Protein AF-A0A3C0JM36-F1 (afdb_monomer_lite)

Sequence (38 aa):
MKSLLEAGVHFGHQTRRWNPQMKRYIFTQRNGIHIIDL

Foldseek 3Di:
DVVCVVVVVQWAAFPVPDDPVCVVQFPDDDPRTTGGDD

Structure (mmCIF, N/CA/C/O backbone):
data_AF-A0A3C0JM36-F1
#
_entry.id   AF-A0A3C0JM36-F1
#
loop_
_atom_site.group_PDB
_atom_site.id
_atom_site.type_symbol
_atom_site.label_atom_id
_atom_site.label_alt_id
_atom_site.label_comp_id
_atom_site.label_asym_id
_atom_site.label_entity_id
_atom_site.label_seq_id
_atom_site.pdbx_PDB_ins_code
_atom_site.Cartn_x
_atom_site.Cartn_y
_atom_site.Cartn_z
_atom_site.occupancy
_atom_site.B_iso_or_equiv
_atom_site.auth_seq_id
_atom_site.auth_comp_id
_atom_site.auth_asym_id
_atom_site.auth_atom_id
_atom_site.pdbx_PDB_model_num
ATOM 1 N N . MET A 1 1 ? -2.918 14.425 -2.989 1.00 60.44 1 MET A N 1
ATOM 2 C CA . MET A 1 1 ? -3.078 12.960 -3.153 1.00 60.44 1 MET A CA 1
ATOM 3 C C . MET A 1 1 ? -2.376 12.388 -4.388 1.00 60.44 1 MET A C 1
ATOM 5 O O . MET A 1 1 ? -1.729 11.365 -4.231 1.00 60.44 1 MET A O 1
ATOM 9 N N . LYS A 1 2 ? -2.399 13.029 -5.574 1.00 66.19 2 LYS A N 1
ATOM 10 C CA . LYS A 1 2 ? -1.680 12.531 -6.776 1.00 66.19 2 LYS A CA 1
ATOM 11 C C . LYS A 1 2 ? -0.182 12.247 -6.566 1.00 66.19 2 LYS A C 1
ATOM 13 O O . LYS A 1 2 ? 0.294 11.198 -6.975 1.00 66.19 2 LYS A O 1
ATOM 18 N N . SER A 1 3 ? 0.526 13.125 -5.857 1.00 70.81 3 SER A N 1
ATOM 19 C CA . SER A 1 3 ? 1.9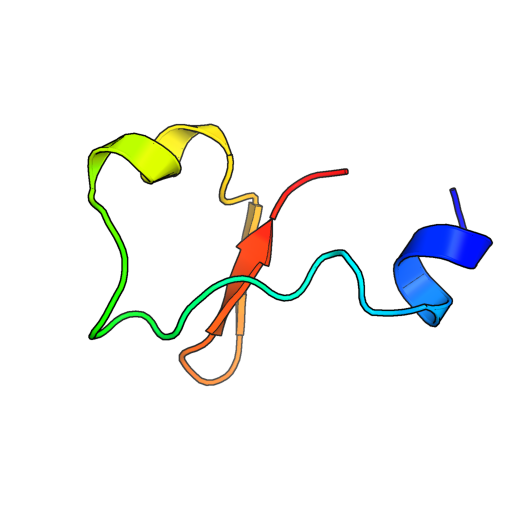81 13.022 -5.666 1.00 70.81 3 SER A CA 1
ATOM 20 C C . SER A 1 3 ? 2.421 11.785 -4.873 1.00 70.81 3 SER A C 1
ATOM 22 O O . SER A 1 3 ? 3.481 11.233 -5.136 1.00 70.81 3 SER A O 1
ATOM 24 N N . LEU A 1 4 ? 1.606 11.325 -3.916 1.00 70.38 4 LEU A N 1
ATOM 25 C CA . LEU A 1 4 ? 1.908 10.137 -3.104 1.00 70.38 4 LEU A CA 1
ATOM 26 C C . LEU A 1 4 ? 1.634 8.841 -3.882 1.00 70.38 4 LEU A C 1
ATOM 28 O O . LEU A 1 4 ? 2.361 7.857 -3.753 1.00 70.38 4 LEU A O 1
ATOM 32 N N . LEU A 1 5 ? 0.617 8.854 -4.746 1.00 69.62 5 LEU A N 1
ATOM 33 C CA . LEU A 1 5 ? 0.360 7.744 -5.659 1.00 69.62 5 LEU A CA 1
ATOM 34 C C . LEU A 1 5 ? 1.492 7.605 -6.687 1.00 69.62 5 LEU A C 1
ATOM 36 O O . LEU A 1 5 ? 1.974 6.497 -6.898 1.00 69.62 5 LEU A O 1
ATOM 40 N N . GLU A 1 6 ? 1.980 8.711 -7.253 1.00 72.19 6 GLU A N 1
ATOM 41 C CA . GLU A 1 6 ? 3.117 8.709 -8.189 1.00 72.19 6 GLU A CA 1
ATOM 42 C C . GLU A 1 6 ? 4.446 8.332 -7.516 1.00 72.19 6 GLU A C 1
ATOM 44 O O . GLU A 1 6 ? 5.263 7.642 -8.119 1.00 72.19 6 GLU A O 1
ATOM 49 N N . ALA A 1 7 ? 4.639 8.704 -6.247 1.00 79.12 7 ALA A N 1
ATOM 50 C CA . ALA A 1 7 ? 5.821 8.333 -5.466 1.00 79.12 7 ALA A CA 1
ATOM 51 C C . ALA A 1 7 ? 5.861 6.847 -5.050 1.00 79.12 7 ALA A C 1
ATOM 53 O O . ALA A 1 7 ? 6.864 6.396 -4.500 1.00 79.12 7 ALA A O 1
ATOM 54 N N . GLY A 1 8 ? 4.787 6.079 -5.275 1.00 79.44 8 GLY A N 1
ATOM 55 C CA . GLY A 1 8 ? 4.751 4.644 -4.976 1.00 79.44 8 GLY A CA 1
ATOM 56 C C . GLY A 1 8 ? 4.655 4.291 -3.485 1.00 79.44 8 GLY A C 1
ATOM 57 O O . GLY A 1 8 ? 4.871 3.140 -3.117 1.00 79.44 8 GLY A O 1
ATOM 58 N N . VAL A 1 9 ? 4.288 5.230 -2.607 1.00 82.88 9 VAL A N 1
ATOM 59 C CA . VAL A 1 9 ? 4.179 4.965 -1.153 1.00 82.88 9 VAL A CA 1
ATOM 60 C C . VAL A 1 9 ? 3.007 4.053 -0.761 1.00 82.88 9 VAL A C 1
ATOM 62 O O . VAL A 1 9 ? 2.930 3.605 0.377 1.00 82.88 9 VAL A O 1
ATOM 65 N N . HIS A 1 10 ? 2.118 3.729 -1.701 1.00 83.50 10 HIS A N 1
ATOM 66 C CA . HIS A 1 10 ? 1.005 2.800 -1.491 1.00 83.50 10 HIS A CA 1
ATOM 67 C C . HIS A 1 10 ? 1.398 1.323 -1.667 1.00 83.50 10 HIS A C 1
ATOM 69 O O . HIS A 1 10 ? 0.571 0.444 -1.428 1.00 83.50 10 HIS A O 1
ATOM 75 N N . PHE A 1 11 ? 2.625 1.006 -2.097 1.00 85.12 11 PHE A N 1
ATOM 76 C CA . PHE A 1 11 ? 3.071 -0.384 -2.205 1.00 85.12 11 PHE A CA 1
ATOM 77 C C . PHE A 1 11 ? 3.443 -0.944 -0.829 1.00 85.12 11 PHE A C 1
ATOM 79 O O . PHE A 1 11 ? 4.377 -0.494 -0.173 1.00 85.12 11 PHE A O 1
ATOM 86 N N . GLY A 1 12 ? 2.699 -1.955 -0.398 1.00 85.38 12 GLY A N 1
ATOM 87 C CA . GLY A 1 12 ? 2.944 -2.719 0.815 1.00 85.38 12 GLY A CA 1
ATOM 88 C C . GLY A 1 12 ? 3.775 -3.978 0.569 1.00 85.38 12 GLY A C 1
ATOM 89 O O . GLY A 1 12 ? 4.556 -4.092 -0.374 1.00 85.38 12 GLY A O 1
ATOM 90 N N . HIS A 1 13 ? 3.599 -4.961 1.449 1.00 88.88 13 HIS A N 1
ATOM 91 C CA . HIS A 1 13 ? 4.331 -6.225 1.393 1.00 88.88 13 HIS A CA 1
ATOM 92 C C . HIS A 1 13 ? 3.688 -7.228 0.428 1.00 88.88 13 HIS A C 1
ATOM 94 O O . HIS A 1 13 ? 2.508 -7.134 0.084 1.00 88.88 13 HIS A O 1
ATOM 100 N N . GLN A 1 14 ? 4.463 -8.241 0.036 1.00 89.12 14 GLN A N 1
ATOM 101 C CA . GLN A 1 14 ? 3.925 -9.400 -0.674 1.00 89.12 14 GLN A CA 1
ATOM 102 C C . GLN A 1 14 ? 2.908 -10.154 0.193 1.00 89.12 14 GLN A C 1
ATOM 104 O O . GLN A 1 14 ? 3.120 -10.316 1.396 1.00 89.12 14 GLN A O 1
ATOM 109 N N . THR A 1 15 ? 1.881 -10.737 -0.425 1.00 84.00 15 THR A N 1
ATOM 110 C CA . THR A 1 15 ? 0.858 -11.563 0.246 1.00 84.00 15 THR A CA 1
ATOM 111 C C . THR A 1 15 ? 1.395 -12.760 1.008 1.00 84.00 15 THR A C 1
ATOM 113 O O . THR A 1 15 ? 0.710 -13.294 1.872 1.00 84.00 15 THR A O 1
ATOM 116 N N . ARG A 1 16 ? 2.612 -13.219 0.707 1.00 87.94 16 ARG A N 1
ATOM 117 C CA . ARG A 1 16 ? 3.244 -14.321 1.444 1.00 87.94 16 ARG A CA 1
ATOM 118 C C . ARG A 1 16 ? 3.983 -13.861 2.704 1.00 87.94 16 ARG A C 1
ATOM 120 O O . ARG A 1 16 ? 4.312 -14.685 3.547 1.00 87.94 16 ARG A O 1
ATOM 127 N N . ARG A 1 17 ? 4.301 -12.569 2.813 1.00 85.56 17 ARG A N 1
ATOM 128 C CA . ARG A 1 17 ? 5.150 -11.988 3.868 1.00 85.56 17 ARG A CA 1
ATOM 129 C C . ARG A 1 17 ? 4.489 -10.775 4.526 1.00 85.56 17 ARG A C 1
ATOM 131 O O . ARG A 1 17 ? 5.166 -9.808 4.857 1.00 85.56 17 ARG A O 1
ATOM 138 N N . TRP A 1 18 ? 3.169 -10.810 4.682 1.00 89.69 18 TRP A N 1
ATOM 139 C CA . TRP A 1 18 ? 2.421 -9.738 5.333 1.00 89.69 18 TRP A CA 1
ATOM 140 C C . TRP A 1 18 ? 1.975 -10.145 6.737 1.00 89.69 18 TRP A C 1
ATOM 142 O O . TRP A 1 18 ? 1.766 -11.324 7.024 1.00 89.69 18 TRP A O 1
ATOM 152 N N . ASN A 1 19 ? 1.829 -9.153 7.614 1.00 87.88 19 ASN A N 1
ATOM 153 C CA . ASN A 1 19 ? 1.266 -9.349 8.943 1.00 87.88 19 ASN A CA 1
ATOM 154 C C . ASN A 1 19 ? -0.273 -9.269 8.858 1.00 87.88 19 ASN A C 1
ATOM 156 O O . ASN A 1 19 ? -0.775 -8.214 8.465 1.00 87.88 19 ASN A O 1
ATOM 160 N N . PRO A 1 20 ? -1.030 -10.301 9.283 1.00 89.25 20 PRO A N 1
ATOM 161 C CA . PRO A 1 20 ? -2.497 -10.291 9.287 1.00 89.25 20 PRO A CA 1
ATOM 162 C C . PRO A 1 20 ? -3.139 -9.083 9.989 1.00 89.25 20 PRO A C 1
ATOM 164 O O . PRO A 1 20 ? -4.231 -8.658 9.614 1.00 89.25 20 PRO A O 1
ATOM 167 N N . GLN A 1 21 ? -2.462 -8.480 10.972 1.00 90.69 21 GLN A N 1
ATOM 168 C CA . GLN A 1 21 ? -2.929 -7.270 11.664 1.00 90.69 21 GLN A CA 1
ATOM 169 C C . GLN A 1 21 ? -3.008 -6.039 10.743 1.00 90.69 21 GLN A C 1
ATOM 171 O O . GLN A 1 21 ? -3.736 -5.092 11.034 1.00 90.69 21 GLN A O 1
ATOM 176 N N . MET A 1 22 ? -2.312 -6.060 9.602 1.00 88.56 22 MET A N 1
ATOM 177 C CA . MET A 1 22 ? -2.334 -4.986 8.608 1.00 88.56 22 MET A CA 1
ATOM 178 C C . MET A 1 22 ? -3.607 -4.981 7.754 1.00 88.56 22 MET A C 1
ATOM 180 O O . MET A 1 22 ? -3.791 -4.056 6.971 1.00 88.56 22 MET A O 1
ATOM 184 N N . LYS A 1 23 ? -4.506 -5.969 7.895 1.00 87.75 23 LYS A N 1
ATOM 185 C CA . LYS A 1 23 ? -5.664 -6.168 6.998 1.00 87.75 23 LYS A CA 1
ATOM 186 C C . LYS A 1 23 ? -6.540 -4.925 6.857 1.00 87.75 23 LYS A C 1
ATOM 188 O O . LYS A 1 23 ? -7.048 -4.663 5.778 1.00 87.75 23 LYS A O 1
ATOM 193 N N . ARG A 1 24 ? -6.677 -4.152 7.936 1.00 89.12 24 ARG A N 1
ATOM 194 C CA . ARG A 1 24 ? -7.468 -2.913 7.982 1.00 89.12 24 ARG A CA 1
ATOM 195 C C . ARG A 1 24 ? -6.879 -1.740 7.190 1.00 89.12 24 ARG A C 1
ATOM 197 O O . ARG A 1 24 ? -7.589 -0.775 6.964 1.00 89.12 24 ARG A O 1
ATOM 204 N N . TYR A 1 25 ? -5.606 -1.814 6.808 1.00 86.75 25 TYR A N 1
ATOM 205 C CA . TYR A 1 25 ? -4.908 -0.779 6.036 1.00 86.75 25 TYR A CA 1
ATOM 206 C C . TYR A 1 25 ? -4.719 -1.172 4.567 1.00 86.75 25 TYR A C 1
ATOM 208 O O . TYR A 1 25 ? -4.195 -0.394 3.779 1.00 86.75 25 TYR A O 1
ATOM 216 N N . ILE A 1 26 ? -5.095 -2.396 4.195 1.00 88.94 26 ILE A N 1
ATOM 217 C CA . ILE A 1 26 ? -4.920 -2.911 2.840 1.00 88.94 26 ILE A CA 1
ATOM 218 C C . ILE A 1 26 ? -6.155 -2.539 2.034 1.00 88.94 26 ILE A C 1
ATOM 220 O O . ILE A 1 26 ? -7.243 -3.044 2.295 1.00 88.94 26 ILE A O 1
ATOM 224 N N . PHE A 1 27 ? -5.957 -1.695 1.028 1.00 89.75 27 PHE A N 1
ATOM 225 C CA . PHE A 1 27 ? -6.984 -1.325 0.069 1.00 89.75 27 PHE A CA 1
ATOM 226 C C . PHE A 1 27 ? -7.267 -2.476 -0.902 1.00 89.75 27 PHE A C 1
ATOM 228 O O . PHE A 1 27 ? -8.406 -2.897 -1.087 1.00 89.75 27 PHE A O 1
ATOM 235 N N . THR A 1 28 ? -6.221 -3.025 -1.526 1.00 89.38 28 THR A N 1
ATOM 236 C CA . THR A 1 28 ? -6.361 -4.142 -2.471 1.00 89.38 28 THR A CA 1
ATOM 237 C C . THR A 1 28 ? -5.061 -4.934 -2.614 1.00 89.38 28 THR A C 1
ATOM 239 O O . THR A 1 28 ? -4.063 -4.653 -1.955 1.00 89.38 28 THR A O 1
ATOM 242 N N . GLN A 1 29 ? -5.052 -5.951 -3.469 1.00 90.50 29 GLN A N 1
ATOM 243 C CA . GLN A 1 29 ? -3.860 -6.700 -3.844 1.00 90.50 29 GLN A CA 1
ATOM 244 C C . GLN A 1 29 ? -3.725 -6.708 -5.366 1.00 90.50 29 GLN A C 1
ATOM 24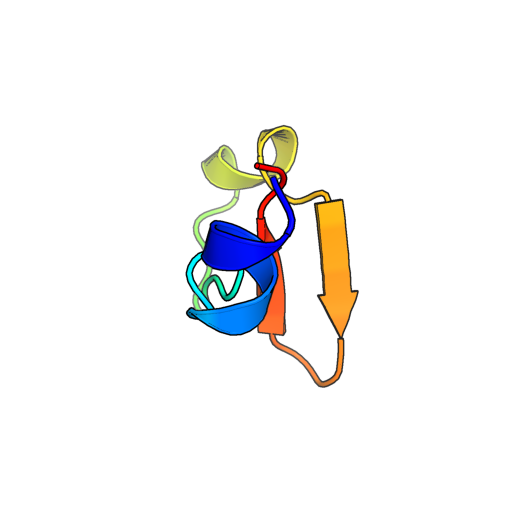6 O O . GLN A 1 29 ? -4.669 -7.042 -6.078 1.00 90.50 29 GLN A O 1
ATOM 251 N N . ARG A 1 30 ? -2.524 -6.418 -5.871 1.00 88.81 30 ARG A N 1
ATOM 252 C CA . ARG A 1 30 ? -2.204 -6.502 -7.301 1.00 88.81 30 ARG A CA 1
ATOM 253 C C . ARG A 1 30 ? -0.880 -7.227 -7.494 1.00 88.81 30 ARG A C 1
ATOM 255 O O . ARG A 1 30 ? 0.098 -6.905 -6.832 1.00 88.81 30 ARG A O 1
ATOM 262 N N . ASN A 1 31 ? -0.852 -8.228 -8.376 1.00 87.69 31 ASN A N 1
ATOM 263 C CA . ASN A 1 31 ? 0.346 -9.027 -8.680 1.00 87.69 31 ASN A CA 1
ATOM 264 C C . ASN A 1 31 ? 1.061 -9.596 -7.435 1.00 87.69 31 ASN A C 1
ATOM 266 O O . ASN A 1 31 ? 2.284 -9.684 -7.393 1.00 87.69 31 ASN A O 1
ATOM 270 N N . GLY A 1 32 ? 0.302 -9.961 -6.396 1.00 87.88 32 GLY A N 1
ATOM 271 C CA . GLY A 1 32 ? 0.878 -10.505 -5.161 1.00 87.88 32 GLY A CA 1
ATOM 272 C C . GLY A 1 32 ? 1.403 -9.466 -4.167 1.00 87.88 32 GLY A C 1
ATOM 273 O O . GLY A 1 32 ? 1.932 -9.866 -3.138 1.00 87.88 32 GLY A O 1
ATOM 274 N N . ILE A 1 33 ? 1.245 -8.165 -4.427 1.00 90.50 33 ILE A N 1
ATOM 275 C CA . ILE A 1 33 ? 1.626 -7.075 -3.519 1.00 90.50 33 ILE A CA 1
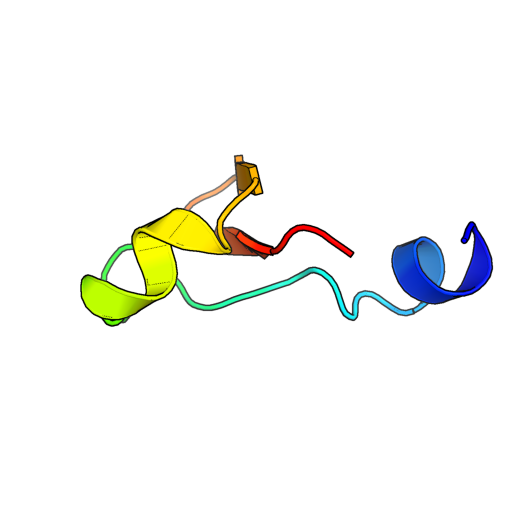ATOM 276 C C . ILE A 1 33 ? 0.363 -6.429 -2.951 1.00 90.50 33 ILE A C 1
ATOM 278 O O . ILE A 1 33 ? -0.584 -6.148 -3.690 1.00 90.50 33 ILE A O 1
ATOM 282 N N . HIS A 1 34 ? 0.343 -6.200 -1.640 1.00 91.50 34 HIS A N 1
ATOM 283 C CA . HIS A 1 34 ? -0.710 -5.425 -0.997 1.00 91.50 34 HIS A CA 1
ATOM 28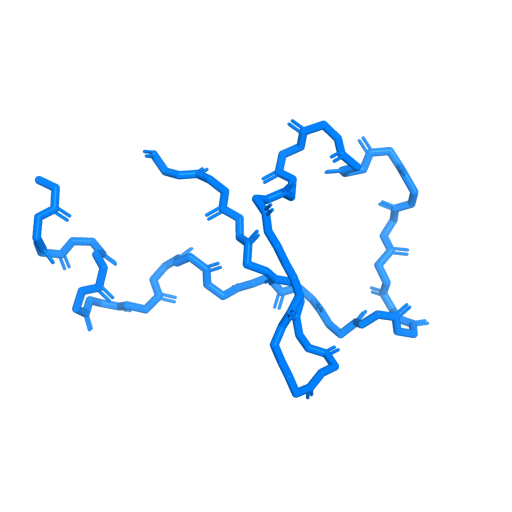4 C C . HIS A 1 34 ? -0.556 -3.946 -1.315 1.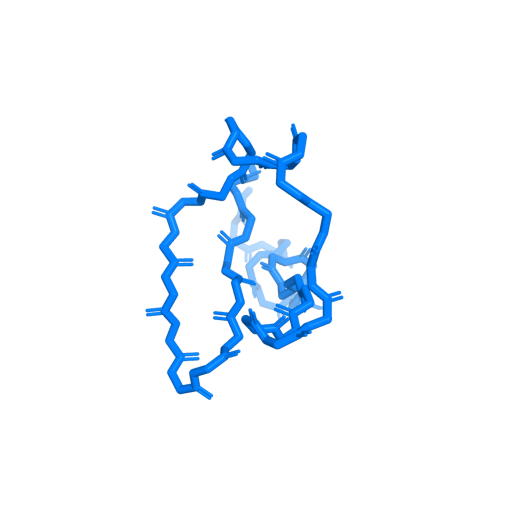00 91.50 34 HIS A C 1
ATOM 286 O O . HIS A 1 34 ? 0.527 -3.392 -1.184 1.00 91.50 34 HIS A O 1
ATOM 292 N N . ILE A 1 35 ? -1.650 -3.312 -1.702 1.00 90.06 35 ILE A N 1
ATOM 293 C CA . ILE A 1 35 ? -1.753 -1.871 -1.865 1.00 90.06 35 ILE A CA 1
ATOM 294 C C . ILE A 1 35 ? -2.385 -1.325 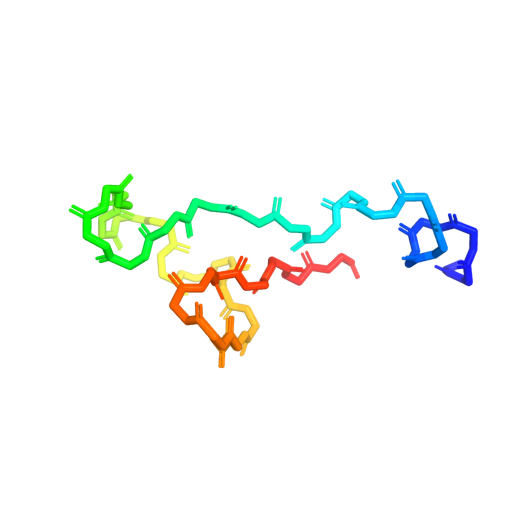-0.590 1.00 90.06 35 ILE A C 1
ATOM 296 O O . ILE A 1 35 ? -3.449 -1.794 -0.182 1.00 90.06 35 ILE A O 1
ATOM 300 N N . ILE A 1 36 ? -1.702 -0.385 0.051 1.00 88.94 36 ILE A N 1
ATOM 301 C CA . ILE A 1 36 ? -2.119 0.259 1.296 1.00 88.94 36 ILE A CA 1
ATOM 302 C C . ILE A 1 36 ? -2.937 1.502 0.944 1.00 88.94 36 ILE A C 1
ATOM 304 O O . ILE A 1 36 ? -2.592 2.219 0.004 1.00 88.94 36 ILE A O 1
ATOM 308 N N . ASP A 1 37 ? -4.028 1.715 1.675 1.00 78.75 37 ASP A N 1
ATOM 309 C CA . ASP A 1 37 ? -4.869 2.905 1.528 1.00 78.75 37 ASP A CA 1
ATOM 310 C C . ASP A 1 37 ? -4.140 4.147 2.078 1.00 78.75 37 ASP A C 1
ATOM 312 O O . ASP A 1 37 ? -3.528 4.069 3.149 1.00 78.75 37 ASP A O 1
ATOM 316 N N . LEU A 1 38 ? -4.162 5.258 1.333 1.00 73.75 38 LEU A N 1
ATOM 317 C CA . LEU A 1 38 ? -3.472 6.522 1.649 1.00 73.75 38 LEU A CA 1
ATOM 318 C C . LEU A 1 38 ? -4.460 7.647 1.949 1.00 73.75 38 LEU A C 1
ATOM 320 O O . LEU A 1 38 ? -5.354 7.876 1.105 1.00 73.75 38 LEU A O 1
#

Radius of gyration: 9.94 Å; chains: 1; bounding box: 13×27×20 Å

Secondary structure (DSSP, 8-state):
-HHHHHTTTTEEEETTS--GGGGGGEEEEETTEEEEP-

pLDDT: mean 83.86, std 7.87, range [60.44, 91.5]